Protein 4KDW (pdb70)

Secondary structure (DSSP, 8-state):
----EEEE--SSTTSEE-HHHHTSEEEEEEEEESTT--TT-EEEEEETTEEEEEE--TTSEEEEEEEHHHHHH--EEEEEEEEE-TT--EEEEEEEEE-EE-

Nearest PDB structures (foldseek):
  4kdw-assembly1_A  TM=1.010E+00  e=1.505E-20  Marinomonas primoryensis
  4p99-assembly4_D  TM=1.005E+00  e=3.146E-18  Marinomonas primoryensis
  5irb-assembly2_B  TM=1.005E+00  e=3.737E-18  Marinomonas primoryensi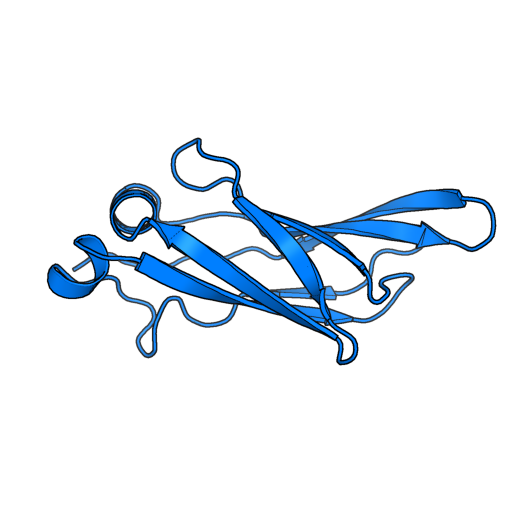s
  6x5v-assembly1_A  TM=9.792E-01  e=2.442E-13  Marinomonas primoryensis
  6x6q-assembly1_A  TM=9.847E-01  e=1.535E-12  Marinomonas primoryensis

Solvent-accessible surface area: 5041 Å² total; per-residue (Å²): 47,81,49,21,84,9,59,26,72,56,1,29,118,92,53,40,0,62,87,92,47,24,95,39,95,9,61,1,33,2,43,2,72,45,49,47,24,53,121,44,20,60,0,46,0,108,0,76,60,89,75,31,78,30,70,3,60,72,118,11,92,7,60,15,95,1,42,0,68,22,0,34,66,36,59,56,12,64,0,37,0,56,2,58,35,119,88,49,81,97,34,85,7,73,8,87,12,95,8,84,56,153

Foldseek 3Di:
DDAAAKEKDQQPPQLEQEPVLLQAKTKIKIFGDDDQAAWFWKKWKQFLNDIWIDTQHHPGMDITIDRSNSCQVGFKIKIWTWGADPVGDIDIYIYMGGGYYD

Radius of gyration: 13.8 Å; Cα contacts (8 Å, |Δi|>4): 270; chains: 1; bounding box: 23×40×29 Å

CATH classification: 2.60.40.10

B-factor: mean 10.89, std 6.59, range 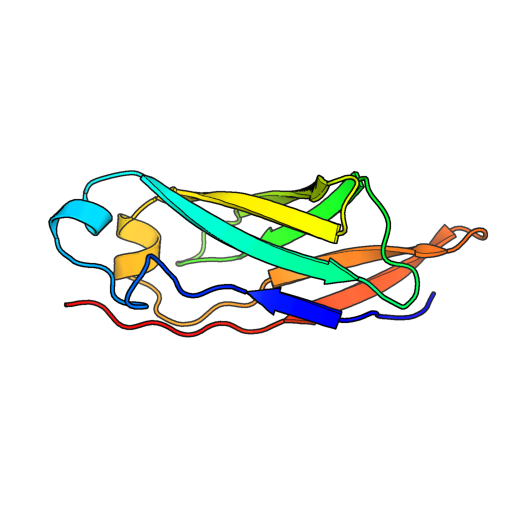[2.0, 42.78]

InterPro domains:
  IPR011049 Serralysin-like metalloprotease, C-terminal [SSF51120] (1129-1336)
  IPR011049 Serralysin-like metalloprotease, C-terminal [SSF51120] (1422-1497)
  IPR013783 Immunoglobulin-like fold [G3DSA:2.60.40.10] (1-100)
  IPR013783 Immunoglobulin-like fold [G3DSA:2.60.40.10] (103-204)
  IPR013783 Immunoglobulin-like fold [G3DSA:2.60.40.10] (207-309)
  IPR041690 Cadherin-like domain [PF17892] (902-986)
  IPR047995 Choice-of-anchor K domain [NF038131] (442-596)
  IPR049531 Antifreeze protein repeat [PF18815] (1265-1312)
  IPR049826 Ig-like Ice domain [NF012196] (3-74)
  IPR049826 Ig-like Ice domain [NF012196] (79-178)
  IPR049826 Ig-like Ice domain [NF012196] (183-283)

Organism: NCBI:txid178399

Structure (mmCIF, N/CA/C/O backbone):
data_4KDW
#
_entry.id   4KDW
#
_cell.length_a   25.640
_cell.length_b   28.620
_cell.length_c   32.250
_cell.angle_alpha   97.02
_cell.angle_beta   112.93
_cell.angle_gamma   96.88
#
_symmetry.space_group_name_H-M   'P 1'
#
loop_
_entity.id
_entity.type
_entity.pdbx_description
1 polymer 'Antifreeze protein'
2 non-polymer 'CALC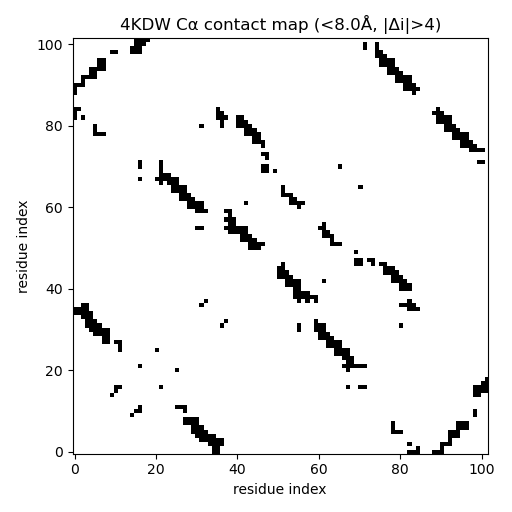IUM ION'
3 non-polymer GLYCEROL
4 water water
#
loop_
_atom_site.group_PDB
_atom_site.id
_atom_site.type_symbol
_atom_site.label_atom_id
_atom_site.label_alt_id
_atom_site.label_comp_id
_atom_site.label_asym_id
_atom_site.label_entity_id
_atom_site.label_seq_id
_atom_site.pdbx_PDB_ins_code
_atom_site.Cartn_x
_atom_site.Cartn_y
_atom_site.Cartn_z
_atom_site.occupancy
_atom_site.B_iso_or_equiv
_atom_site.auth_seq_id
_atom_site.auth_comp_id
_atom_site.auth_asym_id
_atom_site.auth_atom_id
_atom_site.pdbx_PDB_model_num
ATOM 1 N N . ALA A 1 22 ? -1.718 24.583 5.186 1.00 16.54 3 ALA A N 1
ATOM 2 C CA . ALA A 1 22 ? -0.617 25.606 5.172 1.00 13.77 3 ALA A CA 1
ATOM 3 C C . ALA A 1 22 ? -1.207 27.028 5.075 1.00 12.82 3 ALA A C 1
ATOM 4 O O . ALA A 1 22 ? -2.122 27.279 4.292 1.00 13.56 3 ALA A O 1
ATOM 6 N N . THR A 1 23 ? -0.655 27.994 5.804 1.00 9.67 4 THR A N 1
ATOM 7 C CA . THR A 1 23 ? -1.251 29.277 5.915 1.00 8.85 4 THR A CA 1
ATOM 8 C C . THR A 1 23 ? -0.383 30.300 5.151 1.00 7.15 4 THR A C 1
ATOM 9 O O . THR A 1 23 ? 0.807 30.361 5.311 1.00 7.56 4 THR A O 1
ATOM 13 N N . ALA A 1 24 ? -1.027 31.089 4.315 1.00 7.43 5 ALA A N 1
ATOM 14 C CA . ALA A 1 24 ? -0.366 32.208 3.637 1.00 7.53 5 ALA A CA 1
ATOM 15 C C . ALA A 1 24 ? 0.084 33.235 4.640 1.00 7.36 5 ALA A C 1
ATOM 16 O O . ALA A 1 24 ? -0.608 33.488 5.650 1.00 8.09 5 ALA A O 1
ATOM 18 N N . GLY A 1 25 ? 1.234 33.846 4.387 1.00 7.04 6 GLY A N 1
ATOM 19 C CA . GLY A 1 25 ? 1.727 34.954 5.226 1.00 6.16 6 GLY A CA 1
ATOM 20 C C . GLY A 1 25 ? 1.464 36.240 4.491 1.00 6.14 6 GLY A C 1
ATOM 21 O O . GLY A 1 25 ? 0.367 36.515 3.969 1.00 7.71 6 GLY A O 1
ATOM 22 N N . THR A 1 26 ? 2.449 37.118 4.520 1.00 5.10 7 THR A N 1
ATOM 23 C CA . THR A 1 26 ? 2.457 38.434 3.874 1.00 5.69 7 THR A CA 1
ATOM 24 C C . THR A 1 26 ? 3.731 38.625 3.106 1.00 6.07 7 THR A C 1
ATOM 25 O O . THR A 1 26 ? 4.834 38.383 3.651 1.00 6.47 7 THR A O 1
ATOM 29 N N . VAL A 1 27 ? 3.590 39.006 1.856 1.00 5.91 8 VAL A N 1
ATOM 30 C CA . VAL A 1 27 ? 4.731 39.298 1.002 1.00 5.71 8 VAL A CA 1
ATOM 31 C C . VAL A 1 27 ? 4.683 40.752 0.578 1.00 6.52 8 VAL A C 1
ATOM 32 O O . VAL A 1 27 ? 3.597 41.216 0.141 1.00 7.77 8 VAL A O 1
ATOM 36 N N . THR A 1 28 ? 5.756 41.471 0.681 1.00 6.49 9 THR A N 1
ATOM 37 C CA . THR A 1 28 ? 5.813 42.859 0.250 1.00 7.52 9 THR A CA 1
ATOM 38 C C . THR A 1 28 ? 6.947 42.989 -0.723 1.00 7.66 9 THR A C 1
ATOM 39 O O . THR A 1 28 ? 7.941 42.194 -0.699 1.00 7.50 9 THR A O 1
ATOM 43 N N . VAL A 1 29 ? 6.895 43.905 -1.669 1.00 6.84 10 VAL A N 1
ATOM 44 C CA . VAL A 1 29 ? 7.938 44.282 -2.576 1.00 6.38 10 VAL A CA 1
ATOM 45 C C . VAL A 1 29 ? 8.330 45.694 -2.293 1.00 6.96 10 VAL A C 1
ATOM 46 O O . VAL A 1 29 ? 7.470 46.588 -2.244 1.00 7.24 10 VAL A O 1
ATOM 50 N N . ASN A 1 30 ? 9.588 45.932 -2.041 1.00 6.34 11 ASN A N 1
ATOM 51 C CA . ASN A 1 30 ? 10.162 47.281 -1.797 1.00 7.95 11 ASN A CA 1
ATOM 52 C C . ASN A 1 30 ? 10.099 48.091 -3.057 1.00 7.66 11 ASN A C 1
ATOM 53 O O . ASN A 1 30 ? 9.796 47.631 -4.176 1.00 7.09 11 ASN A O 1
ATOM 58 N N . ALA A 1 31 ? 10.331 49.395 -2.912 1.00 8.58 12 ALA A N 1
ATOM 59 C CA . ALA A 1 31 ? 10.416 50.300 -4.055 1.00 8.17 12 ALA A CA 1
ATOM 60 C C . ALA A 1 31 ? 11.414 49.714 -5.048 1.00 7.80 12 ALA A C 1
ATOM 61 O O . ALA A 1 31 ? 12.432 49.162 -4.744 1.00 7.97 12 ALA A O 1
ATOM 63 N N . ILE A 1 32 ? 11.069 49.906 -6.317 1.00 7.29 13 ILE A N 1
ATOM 64 C CA . ILE A 1 32 ? 11.904 49.409 -7.420 1.00 7.47 13 ILE A CA 1
ATOM 65 C C . ILE A 1 32 ? 12.990 50.466 -7.684 1.00 8.19 13 ILE A C 1
ATOM 66 O O . ILE A 1 32 ? 12.718 51.464 -8.375 1.00 8.25 13 ILE A O 1
ATOM 71 N N . THR A 1 33 ? 14.151 50.268 -7.099 1.00 9.02 14 THR A N 1
ATOM 72 C CA . THR A 1 33 ? 15.177 51.314 -6.839 1.00 10.72 14 THR A CA 1
ATOM 73 C C . THR A 1 33 ? 14.607 52.307 -5.827 1.00 10.93 14 THR A C 1
ATOM 74 O O . THR A 1 33 ? 13.419 52.353 -5.556 1.00 10.99 14 THR A O 1
ATOM 78 N N . SER A 1 34 ? 15.522 53.204 -5.414 1.00 14.10 15 SER A N 1
ATOM 79 C CA . SER A 1 34 ? 15.175 54.147 -4.320 1.00 14.89 15 SER A CA 1
ATOM 80 C C . SER A 1 34 ? 13.953 54.997 -4.532 1.00 14.42 15 SER A C 1
ATOM 81 O O . SER A 1 34 ? 13.134 55.192 -3.611 1.00 15.25 15 SER A O 1
ATOM 84 N N . ASP A 1 35 ? 13.703 55.419 -5.783 1.00 11.24 16 ASP A N 1
ATOM 85 C CA . ASP A 1 35 ? 12.530 56.272 -6.099 1.00 11.85 16 ASP A CA 1
ATOM 86 C C . ASP A 1 35 ? 11.403 55.615 -6.806 1.00 8.92 16 ASP A C 1
ATOM 87 O O . ASP A 1 35 ? 10.481 56.218 -7.200 1.00 10.12 16 ASP A O 1
ATOM 92 N N . ASP A 1 36 ? 11.485 54.231 -6.882 1.00 9.09 17 ASP A N 1
ATOM 93 C CA . ASP A 1 36 ? 10.347 53.521 -7.499 1.00 8.15 17 ASP A CA 1
ATOM 94 C C . ASP A 1 36 ? 10.167 53.806 -9.000 1.00 7.28 17 ASP A C 1
ATOM 95 O O . ASP A 1 36 ? 9.115 53.659 -9.515 1.00 8.13 17 ASP A O 1
ATOM 100 N N . VAL A 1 37 ? 11.269 54.281 -9.583 1.00 7.89 18 VAL A N 1
ATOM 101 C CA . VAL A 1 37 ? 11.346 54.647 -11.000 1.00 7.45 18 VAL A CA 1
ATOM 102 C C . VAL A 1 37 ? 12.588 54.040 -11.599 1.00 8.41 18 VAL A C 1
ATOM 103 O O . VAL A 1 37 ? 13.657 54.071 -11.034 1.00 9.34 18 VAL A O 1
ATOM 107 N N . ILE A 1 38 ? 12.407 53.449 -12.810 1.00 7.57 19 ILE A N 1
ATOM 108 C CA . ILE A 1 38 ? 13.522 52.970 -13.569 1.00 7.86 19 ILE A CA 1
ATOM 109 C C . ILE A 1 38 ? 13.913 54.065 -14.597 1.00 8.19 19 ILE A C 1
ATOM 110 O O . ILE A 1 38 ? 13.094 54.449 -15.445 1.00 8.86 19 ILE A O 1
ATOM 115 N N . ASN A 1 39 ? 15.099 54.526 -14.403 1.00 9.55 20 ASN A N 1
ATOM 116 C CA . ASN A 1 39 ? 15.676 55.496 -15.389 1.00 10.90 20 ASN A CA 1
ATOM 117 C C . ASN A 1 39 ? 16.551 54.793 -16.423 1.00 11.21 20 ASN A C 1
ATOM 118 O O . ASN A 1 39 ? 16.690 53.548 -16.409 1.00 9.73 20 ASN A O 1
ATOM 123 N N . ALA A 1 40 ? 17.083 55.519 -17.405 1.00 12.92 21 ALA A N 1
ATOM 124 C CA . ALA A 1 40 ? 17.800 54.893 -18.501 1.00 12.68 21 ALA A CA 1
ATOM 125 C C . ALA A 1 40 ? 19.054 54.200 -18.075 1.00 13.24 21 ALA A C 1
ATOM 126 O O . ALA A 1 40 ? 19.356 53.141 -18.599 1.00 13.76 21 ALA A O 1
ATOM 128 N N . SER A 1 41 ? 19.762 54.720 -17.085 1.00 14.62 22 SER A N 1
ATOM 129 C CA . SER A 1 41 ? 20.892 54.045 -16.565 1.00 15.81 22 SER A CA 1
ATOM 130 C C . SER A 1 41 ? 20.582 52.690 -15.880 1.00 13.97 22 SER A C 1
ATOM 131 O O . SER A 1 41 ? 21.259 51.667 -16.055 1.00 14.36 22 SER A O 1
ATOM 134 N N . GLU A 1 42 ? 19.520 52.674 -15.082 1.00 11.28 23 GLU A N 1
ATOM 135 C CA . GLU A 1 42 ? 19.053 51.509 -14.396 1.00 11.12 23 GLU A CA 1
ATOM 136 C C . GLU A 1 42 ? 18.538 50.496 -15.394 1.00 9.22 23 GLU A C 1
ATOM 137 O O . GLU A 1 42 ? 18.804 49.300 -15.266 1.00 10.15 23 GLU A O 1
ATOM 143 N N . ALA A 1 43 ? 17.836 50.939 -16.427 1.00 9.14 24 ALA A N 1
ATOM 144 C CA . ALA A 1 43 ? 17.373 50.019 -17.478 1.00 9.73 24 ALA A CA 1
ATOM 145 C C . ALA A 1 43 ? 18.462 49.312 -18.188 1.00 9.32 24 ALA A C 1
ATOM 146 O O . ALA A 1 43 ? 18.254 48.228 -18.701 1.00 11.62 24 ALA A O 1
ATOM 148 N N . ALA A 1 44 ? 19.641 49.927 -18.254 1.00 9.74 25 ALA A N 1
ATOM 149 C CA . ALA A 1 44 ? 20.744 49.372 -19.024 1.00 11.79 25 ALA A CA 1
ATOM 150 C C . ALA A 1 44 ? 21.443 48.250 -18.271 1.00 12.03 25 ALA A C 1
ATOM 151 O O . ALA A 1 44 ? 22.295 47.546 -18.874 1.00 16.98 25 ALA A O 1
ATOM 153 N N . GLY A 1 45 ? 21.272 48.146 -16.975 1.00 10.79 26 GLY A N 1
ATOM 154 C CA . GLY A 1 45 ? 21.980 47.214 -16.153 1.00 10.64 26 GLY A CA 1
ATOM 155 C C . GLY A 1 45 ? 21.065 46.297 -15.391 1.00 10.59 26 GLY A C 1
ATOM 156 O O . GLY A 1 45 ? 19.989 46.033 -15.849 1.00 13.18 26 GLY A O 1
ATOM 157 N N . THR A 1 46 ? 21.507 45.715 -14.300 1.00 10.18 27 THR A N 1
ATOM 158 C CA . THR A 1 46 ? 20.811 44.814 -13.398 1.00 10.85 27 THR A CA 1
ATOM 159 C C . THR A 1 46 ? 20.249 45.592 -12.324 1.00 10.08 27 THR A C 1
ATOM 160 O O . THR A 1 46 ? 20.897 46.531 -11.799 1.00 11.27 27 THR A O 1
ATOM 164 N N . VAL A 1 47 ? 19.070 45.272 -11.787 1.00 8.05 28 VAL A N 1
ATOM 165 C CA . VAL A 1 47 ? 18.462 45.898 -10.674 1.00 7.83 28 VAL 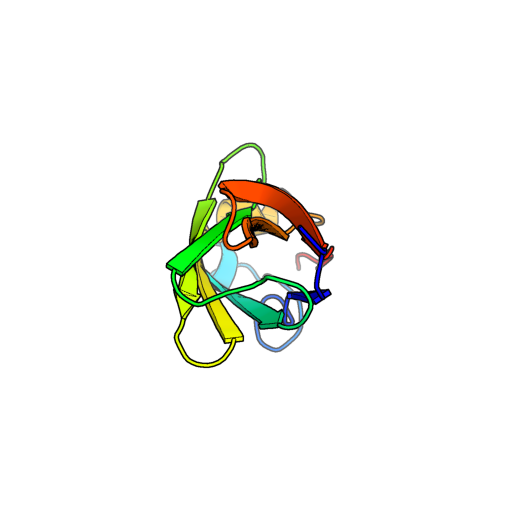A CA 1
ATOM 166 C C . VAL A 1 47 ? 18.098 44.843 -9.680 1.00 8.29 28 VAL A C 1
ATOM 167 O O . VAL A 1 47 ? 17.477 43.831 -10.022 1.00 8.14 28 VAL A O 1
ATOM 171 N N . ALA A 1 48 ? 18.412 45.027 -8.417 1.00 8.12 29 ALA A N 1
ATOM 172 C CA . ALA A 1 48 ? 17.992 44.176 -7.323 1.00 8.94 29 ALA A CA 1
ATOM 173 C C . ALA A 1 48 ? 16.598 44.487 -6.885 1.00 9.46 29 ALA A C 1
ATOM 174 O O . ALA A 1 48 ? 16.359 45.567 -6.359 1.00 13.87 29 ALA A O 1
ATOM 176 N N . VAL A 1 49 ? 15.656 43.580 -7.083 1.00 7.42 30 VAL A N 1
ATOM 177 C CA . VAL A 1 49 ? 14.289 43.693 -6.596 1.00 7.18 30 VAL A CA 1
ATOM 178 C C . VAL A 1 49 ? 14.261 42.993 -5.278 1.00 6.81 30 VAL A C 1
ATOM 179 O O . VAL A 1 49 ? 14.554 41.775 -5.217 1.00 6.37 30 VAL A O 1
ATOM 183 N N . SER A 1 50 ? 13.790 43.646 -4.256 1.00 7.07 31 SER A N 1
ATOM 184 C CA . SER A 1 50 ? 13.799 43.053 -2.896 1.00 6.61 31 SER A CA 1
ATOM 185 C C . SER A 1 50 ? 12.429 43.184 -2.235 1.00 5.66 31 SER A C 1
ATOM 186 O O . SER A 1 50 ? 11.593 44.037 -2.644 1.00 6.20 31 SER A 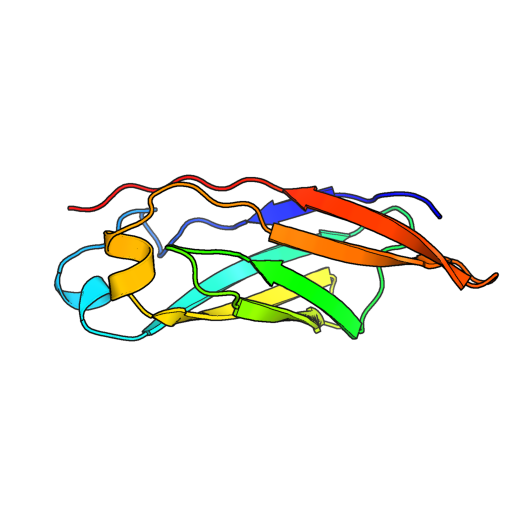O 1
ATOM 189 N N . GLY A 1 51 ? 12.264 42.503 -1.140 1.00 5.86 32 GLY A N 1
ATOM 190 C CA . GLY A 1 51 ? 11.093 42.606 -0.338 1.00 6.10 32 GLY A CA 1
ATOM 191 C C . GLY A 1 51 ? 11.101 41.751 0.869 1.00 5.86 32 GLY A C 1
ATOM 192 O O . GLY A 1 51 ? 12.169 41.315 1.342 1.00 5.82 32 GLY A O 1
ATOM 193 N N . THR A 1 52 ? 9.931 41.513 1.441 1.00 6.11 33 THR A N 1
ATOM 194 C CA . THR A 1 52 ? 9.794 40.737 2.652 1.00 6.54 33 THR A CA 1
ATOM 195 C C . THR A 1 52 ? 8.853 39.580 2.464 1.00 5.90 33 THR A C 1
ATOM 196 O O . THR A 1 52 ? 8.023 39.561 1.552 1.00 5.40 33 THR A O 1
ATOM 200 N N . ALA A 1 53 ? 8.951 38.606 3.318 1.00 5.22 34 ALA A N 1
ATOM 201 C CA . ALA A 1 53 ? 8.081 37.444 3.329 1.00 5.16 34 ALA A CA 1
ATOM 202 C C . ALA A 1 53 ? 8.024 36.846 4.678 1.00 5.14 34 ALA A C 1
ATOM 203 O O . ALA A 1 53 ? 9.046 36.322 5.147 1.00 5.88 34 ALA A O 1
ATOM 205 N N . THR A 1 54 ? 6.936 37.042 5.435 1.00 5.47 35 THR A N 1
ATOM 206 C CA . THR A 1 54 ? 6.859 36.690 6.838 1.00 5.85 35 THR A CA 1
ATOM 207 C C . THR A 1 54 ? 5.426 36.211 7.125 1.00 5.67 35 THR A C 1
ATOM 208 O O . THR A 1 54 ? 4.477 36.502 6.371 1.00 6.35 35 THR A O 1
ATOM 212 N N . GLY A 1 55 ? 5.212 35.571 8.223 1.00 6.18 36 GLY A N 1
ATOM 213 C CA . GLY A 1 55 ? 3.882 35.195 8.684 1.00 6.64 36 GLY A CA 1
ATOM 214 C C . GLY A 1 55 ? 3.439 33.874 8.122 1.00 6.30 36 GLY A C 1
ATOM 215 O O . GLY A 1 55 ? 4.080 33.302 7.221 1.00 5.94 36 GLY A O 1
ATOM 216 N N . GLY A 1 56 ? 2.326 33.374 8.633 1.00 6.19 37 GLY A N 1
ATOM 217 C CA . GLY A 1 56 ? 1.801 32.084 8.176 1.00 5.75 37 GLY A CA 1
ATOM 218 C C . GLY A 1 56 ? 2.876 31.038 8.293 1.00 5.93 37 GLY A C 1
ATOM 219 O O . GLY A 1 56 ? 3.635 30.983 9.234 1.00 6.26 37 GLY A O 1
ATOM 220 N N . ASP A 1 57 ? 2.975 30.225 7.258 1.00 6.60 38 ASP A N 1
ATOM 221 C CA . ASP A 1 57 ? 3.938 29.159 7.164 1.00 7.00 38 ASP A CA 1
ATOM 222 C C . ASP A 1 57 ? 5.108 29.523 6.318 1.00 6.57 38 ASP A C 1
ATOM 223 O O . ASP A 1 57 ? 5.888 28.652 5.979 1.00 8.16 38 ASP A O 1
ATOM 228 N N . ILE A 1 58 ? 5.367 30.774 5.998 1.00 6.50 39 ILE A N 1
ATOM 229 C CA . ILE A 1 58 ? 6.567 31.205 5.287 1.00 6.35 39 ILE A CA 1
ATOM 230 C C . ILE A 1 58 ? 7.788 30.900 6.073 1.00 7.66 39 ILE A C 1
ATOM 231 O O . ILE A 1 58 ? 7.812 31.123 7.300 1.00 9.50 39 ILE A O 1
ATOM 236 N N . ALA A 1 59 ? 8.809 30.380 5.440 1.00 7.85 40 ALA A N 1
ATOM 237 C CA . ALA A 1 59 ? 10.066 30.016 6.109 1.00 9.06 40 ALA A CA 1
ATOM 238 C C . ALA A 1 59 ? 11.232 30.329 5.225 1.00 8.69 40 ALA A C 1
ATOM 239 O O . ALA A 1 59 ? 11.142 30.332 3.978 1.00 7.26 40 ALA A O 1
ATOM 241 N N . GLU A 1 60 ? 12.392 30.479 5.831 1.00 8.40 41 GLU A N 1
ATOM 242 C CA . GLU A 1 60 ? 13.655 30.482 5.141 1.00 7.58 41 GLU A CA 1
ATOM 243 C C . GLU A 1 60 ? 13.756 29.363 4.148 1.00 7.94 41 GLU A C 1
ATOM 244 O O . GLU A 1 60 ? 13.416 28.230 4.480 1.00 8.88 41 GLU A O 1
ATOM 250 N N . GLY A 1 61 ? 14.200 29.695 2.961 1.00 7.20 42 GLY A N 1
ATOM 251 C CA . GLY A 1 61 ? 14.391 28.721 1.893 1.00 7.43 42 GLY A CA 1
ATOM 252 C C . GLY A 1 61 ? 13.227 28.645 0.957 1.00 7.76 42 GLY A C 1
ATOM 253 O O . GLY A 1 61 ? 13.336 28.020 -0.100 1.00 9.27 42 GLY A O 1
ATOM 254 N N . ASP A 1 62 ? 12.090 29.175 1.298 1.00 6.13 43 ASP A N 1
ATOM 255 C CA . ASP A 1 62 ? 10.934 29.129 0.384 1.00 6.21 43 ASP A CA 1
ATOM 256 C C . ASP A 1 62 ? 11.260 29.902 -0.851 1.00 5.96 43 ASP A C 1
ATOM 257 O O . ASP A 1 62 ? 11.896 30.939 -0.858 1.00 5.83 43 ASP A O 1
ATOM 262 N N . THR A 1 63 ? 10.725 29.376 -1.967 1.00 6.52 44 THR A N 1
ATOM 263 C CA . THR A 1 63 ? 10.947 30.045 -3.240 1.00 8.25 44 THR A CA 1
ATOM 264 C C . THR A 1 63 ? 10.140 31.314 -3.389 1.00 7.16 44 THR A C 1
ATOM 265 O O . THR A 1 63 ? 8.961 31.390 -2.912 1.00 7.76 44 THR A O 1
ATOM 269 N N . VAL A 1 64 ? 10.707 32.314 -4.030 1.00 6.62 45 VAL A N 1
ATOM 270 C CA . VAL A 1 64 ? 10.087 33.547 -4.324 1.00 6.52 45 VAL A CA 1
ATOM 271 C C . VAL A 1 64 ? 10.138 33.714 -5.841 1.00 6.25 45 VAL A C 1
ATOM 272 O O . VAL A 1 64 ? 11.238 33.748 -6.397 1.00 7.32 45 VAL A O 1
ATOM 276 N N . THR A 1 65 ? 8.984 33.843 -6.495 1.00 5.74 46 THR A N 1
ATOM 277 C CA . THR A 1 65 ? 8.893 33.840 -7.980 1.00 6.71 46 THR A CA 1
ATOM 278 C C . THR A 1 65 ? 8.314 35.174 -8.421 1.00 6.43 46 THR A C 1
ATOM 279 O O . THR A 1 65 ? 7.213 35.524 -7.971 1.00 6.60 46 THR A O 1
ATOM 283 N N . LEU A 1 66 ? 9.001 35.788 -9.329 1.00 6.31 47 LEU A N 1
ATOM 284 C CA . LEU A 1 66 ? 8.546 37.051 -9.966 1.00 6.47 47 LEU A CA 1
ATOM 285 C C . LEU A 1 66 ? 8.514 36.892 -11.446 1.00 6.99 47 LEU A C 1
ATOM 286 O O . LEU A 1 66 ? 9.563 36.628 -12.020 1.00 9.30 47 LEU A O 1
ATOM 291 N N . GLU A 1 67 ? 7.402 37.099 -12.133 1.00 6.64 48 GLU A N 1
ATOM 292 C CA A GLU A 1 67 ? 7.351 37.116 -13.563 0.50 6.85 48 GLU A CA 1
ATOM 293 C CA B GLU A 1 67 ? 7.343 37.116 -13.577 0.50 6.94 48 GLU A CA 1
ATOM 294 C C 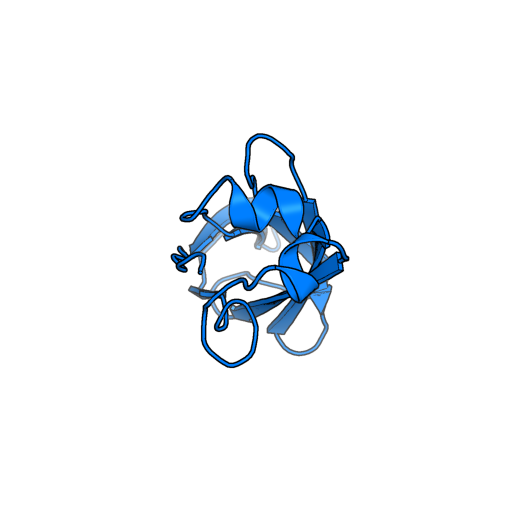. GLU A 1 67 ? 7.349 38.559 -14.003 1.00 5.81 48 GLU A C 1
ATOM 295 O O . GLU A 1 67 ? 6.425 39.283 -13.652 1.00 6.58 48 GLU A O 1
ATOM 306 N N . ILE A 1 68 ? 8.371 38.979 -14.745 1.00 5.01 49 ILE A N 1
ATOM 307 C CA . ILE A 1 68 ? 8.566 40.357 -15.144 1.00 4.62 49 ILE A CA 1
ATOM 308 C C . ILE A 1 68 ? 8.835 40.380 -16.639 1.00 5.26 49 ILE A C 1
ATOM 309 O O . ILE A 1 68 ? 9.815 39.783 -17.084 1.00 5.38 49 ILE A O 1
ATOM 314 N N . ASN A 1 69 ? 7.942 41.031 -17.413 1.00 5.02 50 ASN A N 1
ATOM 315 C CA . ASN A 1 69 ? 8.090 41.046 -18.865 1.00 5.31 50 ASN A CA 1
ATOM 316 C C . ASN A 1 69 ? 8.160 39.665 -19.419 1.00 5.64 50 ASN A C 1
ATOM 317 O O . ASN A 1 69 ? 8.887 39.445 -20.431 1.00 6.10 50 ASN A O 1
ATOM 322 N N . GLY A 1 70 ? 7.449 38.711 -18.840 1.00 5.31 51 GLY A N 1
ATOM 323 C CA . GLY A 1 70 ? 7.448 37.359 -19.314 1.00 6.44 51 GLY A CA 1
ATOM 324 C C . GLY A 1 70 ? 8.534 36.463 -18.811 1.00 7.11 51 GLY A C 1
ATOM 325 O O . GLY A 1 70 ? 8.486 35.244 -19.037 1.00 8.84 51 GLY A O 1
ATOM 326 N N . GLU A 1 71 ? 9.553 37.010 -18.182 1.00 5.55 52 GLU A N 1
ATOM 327 C CA . GLU A 1 71 ? 10.723 36.258 -17.690 1.00 5.98 52 GLU A CA 1
ATOM 328 C C . GLU A 1 71 ? 10.490 35.894 -16.220 1.00 5.11 52 GLU A C 1
ATOM 329 O O . GLU A 1 71 ? 10.143 36.789 -15.451 1.00 5.53 52 GLU A O 1
ATOM 335 N N . THR A 1 72 ? 10.716 34.687 -15.900 1.00 5.80 53 THR A N 1
ATOM 336 C CA . THR A 1 72 ? 10.565 34.247 -14.477 1.00 6.29 53 THR A CA 1
ATOM 337 C C . THR A 1 72 ? 11.849 34.378 -13.792 1.00 5.90 53 THR A C 1
ATOM 338 O O . THR A 1 72 ? 12.860 33.754 -14.187 1.00 6.34 53 THR A O 1
ATOM 342 N N . TYR A 1 73 ? 11.847 35.159 -12.727 1.00 5.43 54 TYR A N 1
ATOM 343 C CA . TYR A 1 73 ? 12.995 35.394 -11.839 1.00 5.47 54 TYR A CA 1
ATOM 344 C C . TYR A 1 73 ? 12.686 34.779 -10.514 1.00 5.92 54 TYR A C 1
ATOM 345 O O . TYR A 1 73 ? 11.557 34.855 -10.015 1.00 7.14 54 TYR A O 1
ATOM 354 N N . THR A 1 74 ? 13.649 34.092 -9.921 1.00 6.01 55 THR A N 1
ATOM 355 C CA . THR A 1 74 ? 13.440 33.328 -8.692 1.00 6.78 55 THR A CA 1
ATOM 356 C C . THR A 1 74 ? 14.522 33.523 -7.710 1.00 6.92 55 THR A C 1
ATOM 357 O O . THR A 1 74 ? 15.731 33.584 -8.084 1.00 7.51 55 THR A O 1
ATOM 361 N N . THR A 1 75 ? 14.171 33.630 -6.451 1.00 6.03 56 THR A N 1
ATOM 362 C CA . THR A 1 75 ? 15.132 33.589 -5.323 1.00 6.63 56 THR A CA 1
ATOM 363 C C . THR A 1 75 ? 14.487 32.803 -4.236 1.00 6.21 56 THR A C 1
ATOM 364 O O . THR A 1 75 ? 13.507 32.103 -4.382 1.00 6.22 56 THR A O 1
ATOM 368 N N . THR A 1 76 ? 15.087 32.913 -3.042 1.00 6.29 57 THR A N 1
ATOM 369 C CA . THR A 1 76 ? 14.572 32.239 -1.865 1.00 7.06 57 THR A CA 1
ATOM 370 C C . THR A 1 76 ? 14.474 33.223 -0.706 1.00 5.77 57 THR A C 1
ATOM 371 O O . THR A 1 76 ? 15.198 34.225 -0.638 1.00 7.03 57 THR A O 1
ATOM 375 N N . VAL A 1 77 ? 13.570 32.920 0.206 1.00 5.25 58 VAL A N 1
ATOM 376 C CA . VAL A 1 77 ? 13.447 33.729 1.437 1.00 5.41 58 VAL A CA 1
ATOM 377 C C . VAL A 1 77 ? 14.651 33.462 2.347 1.00 5.92 58 VAL A C 1
ATOM 378 O O . VAL A 1 77 ? 15.066 32.319 2.549 1.00 7.03 58 VAL A O 1
ATOM 382 N N . ASP A 1 78 ? 15.296 34.518 2.840 1.00 6.26 59 ASP A N 1
ATOM 383 C CA . ASP A 1 78 ? 16.495 34.410 3.690 1.00 6.96 59 ASP A CA 1
ATOM 384 C C . ASP A 1 78 ? 16.029 34.187 5.109 1.00 7.32 59 ASP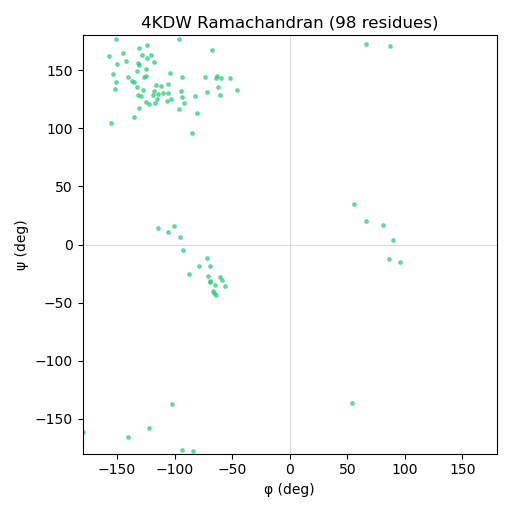 A C 1
ATOM 385 O O . ASP A 1 78 ? 14.871 34.008 5.451 1.00 7.67 59 ASP A O 1
ATOM 390 N N . ALA A 1 79 ? 17.056 34.121 5.997 1.00 8.74 60 ALA A N 1
ATOM 391 C CA . ALA A 1 79 ? 16.810 33.727 7.346 1.00 8.28 60 ALA A CA 1
ATOM 392 C C . ALA A 1 79 ? 16.080 34.776 8.135 1.00 7.74 60 ALA A C 1
ATOM 393 O O . ALA A 1 79 ? 15.528 34.486 9.226 1.00 9.64 60 ALA A O 1
ATOM 395 N N . ASN A 1 80 ? 15.931 35.991 7.654 1.00 6.87 61 ASN A N 1
ATOM 396 C CA . ASN A 1 80 ? 15.373 37.098 8.340 1.00 7.39 61 ASN A CA 1
ATOM 397 C C . ASN A 1 80 ? 14.065 37.599 7.753 1.00 7.85 61 ASN A C 1
ATOM 398 O O . ASN A 1 80 ? 13.645 38.643 8.043 1.00 9.46 61 ASN A O 1
ATOM 403 N N . GLY A 1 81 ? 13.482 36.780 6.900 1.00 7.65 62 GLY A N 1
ATOM 404 C CA . GLY A 1 81 ? 12.216 37.204 6.264 1.00 8.79 62 GLY A CA 1
ATOM 405 C C . GLY A 1 81 ? 12.350 38.125 5.084 1.00 7.55 62 GLY A C 1
ATOM 406 O O . GLY A 1 81 ? 11.345 38.845 4.826 1.00 9.17 62 GLY A O 1
ATOM 407 N N . GLU A 1 82 ? 13.493 38.260 4.463 1.00 7.42 63 GLU A N 1
ATOM 408 C CA . GLU A 1 82 ? 13.712 39.125 3.384 1.00 7.32 63 GLU A CA 1
ATOM 409 C C . GLU A 1 82 ? 14.154 38.329 2.178 1.00 6.67 63 GLU A C 1
ATOM 410 O O . GLU A 1 82 ? 14.505 37.186 2.267 1.00 7.75 63 GLU A O 1
ATOM 416 N N . TRP A 1 83 ? 14.056 38.953 1.027 1.00 6.47 64 TRP A N 1
ATOM 417 C CA . TRP A 1 83 ? 14.485 38.355 -0.213 1.00 5.64 64 TRP A CA 1
ATOM 418 C C . TRP A 1 83 ? 14.948 39.395 -1.163 1.00 5.57 64 TRP A C 1
ATOM 419 O O . TRP A 1 83 ? 14.557 40.564 -1.090 1.00 6.51 64 TRP A O 1
ATOM 430 N N . SER A 1 84 ? 15.820 39.010 -2.096 1.00 5.91 65 SER A N 1
ATOM 431 C CA . SER A 1 84 ? 16.285 39.877 -3.160 1.00 6.38 65 SER A CA 1
ATOM 432 C C . SER A 1 84 ? 16.634 39.082 -4.379 1.00 6.16 65 SER A C 1
ATOM 433 O O . SER A 1 84 ? 17.220 38.009 -4.234 1.00 7.54 65 SER A O 1
ATOM 436 N N . VAL A 1 85 ? 16.299 39.572 -5.561 1.00 6.32 66 VAL A N 1
ATOM 437 C CA . VAL A 1 85 ? 16.636 38.894 -6.803 1.00 7.16 66 VAL A CA 1
ATOM 438 C C . VAL A 1 85 ? 17.121 39.923 -7.804 1.00 6.81 66 VAL A C 1
ATOM 439 O O . VAL A 1 85 ? 16.564 41.018 -7.912 1.00 6.77 66 VAL A O 1
ATOM 443 N N . ASP A 1 86 ? 18.138 39.599 -8.577 1.00 7.10 67 ASP A N 1
ATOM 444 C CA . ASP A 1 86 ? 18.633 40.402 -9.609 1.00 7.61 67 ASP A CA 1
ATOM 445 C C . ASP A 1 86 ? 17.825 40.228 -10.857 1.00 7.50 67 ASP A C 1
ATOM 446 O O . ASP A 1 86 ? 17.658 39.107 -11.348 1.00 9.28 67 ASP A O 1
ATOM 451 N N . VAL A 1 87 ? 17.371 41.323 -11.424 1.00 6.78 68 VAL A N 1
ATOM 452 C CA . VAL A 1 87 ? 16.495 41.376 -12.596 1.00 7.37 68 VAL A CA 1
ATOM 453 C C . VAL A 1 87 ? 17.106 42.222 -13.672 1.00 7.04 68 VAL A C 1
ATOM 454 O O . VAL A 1 87 ? 17.758 43.263 -13.352 1.00 7.84 68 VAL A O 1
ATOM 458 N N . ALA A 1 88 ? 16.941 41.917 -14.929 1.00 5.37 69 ALA A N 1
ATOM 459 C CA . ALA A 1 88 ? 17.338 42.780 -15.963 1.00 5.38 69 ALA A CA 1
ATOM 460 C C . ALA A 1 88 ? 16.585 44.100 -15.863 1.00 6.55 69 ALA A C 1
ATOM 461 O O . ALA A 1 88 ? 15.370 44.135 -15.894 1.00 6.24 69 ALA A O 1
ATOM 463 N N . GLY A 1 89 ? 17.293 45.253 -15.872 1.00 6.13 70 GLY A N 1
ATOM 464 C CA . GLY A 1 89 ? 16.651 46.557 -15.841 1.00 6.03 70 GLY A CA 1
ATOM 465 C C . GLY A 1 89 ? 15.730 46.699 -17.042 1.00 6.09 70 GLY A C 1
ATOM 466 O O . GLY A 1 89 ? 14.732 47.372 -16.985 1.00 6.00 70 GLY A O 1
ATOM 467 N N . SER A 1 90 ? 16.040 46.070 -18.171 1.00 5.66 71 SER A N 1
ATOM 468 C CA . SER A 1 90 ? 15.239 46.210 -19.357 1.00 5.75 71 SER A CA 1
ATOM 469 C C . SER A 1 90 ? 13.893 45.534 -19.202 1.00 5.04 71 SER A C 1
ATOM 470 O O . SER A 1 90 ? 12.867 45.956 -19.774 1.00 5.18 71 SER A O 1
ATOM 473 N N . ASP A 1 91 ? 13.834 44.450 -18.447 1.00 4.46 72 ASP A N 1
ATOM 474 C CA . ASP A 1 91 ? 12.568 43.796 -18.128 1.00 5.05 72 ASP A CA 1
ATOM 475 C C . ASP A 1 91 ? 11.710 44.734 -17.266 1.00 5.00 72 ASP A C 1
ATOM 476 O O . ASP A 1 91 ? 10.485 44.780 -17.476 1.00 4.73 72 ASP A O 1
ATOM 481 N N . LEU A 1 92 ? 12.308 45.423 -16.294 1.00 4.72 73 LEU A N 1
ATOM 482 C CA . LEU A 1 92 ? 11.600 46.358 -15.458 1.00 5.24 73 LEU A CA 1
ATOM 483 C C . LEU A 1 92 ? 11.190 47.573 -16.259 1.00 5.14 73 LEU A C 1
ATOM 484 O O . LEU A 1 92 ? 10.145 48.151 -15.961 1.00 6.45 73 LEU A O 1
ATOM 489 N N . ALA A 1 93 ? 11.937 47.991 -17.268 1.00 5.39 74 ALA A N 1
ATOM 490 C CA . ALA A 1 93 ? 11.550 49.091 -18.082 1.00 5.55 74 ALA A CA 1
ATOM 491 C C . ALA A 1 93 ? 10.375 48.731 -18.967 1.00 6.16 74 ALA A C 1
ATOM 492 O O . ALA A 1 93 ? 9.570 49.621 -19.359 1.00 7.33 74 ALA A O 1
ATOM 494 N N . ALA A 1 94 ? 10.185 47.458 -19.328 1.00 6.49 75 ALA A N 1
ATOM 495 C CA . ALA A 1 94 ? 9.109 46.970 -20.166 1.00 6.50 75 ALA A CA 1
ATOM 496 C C . ALA A 1 94 ? 7.886 46.630 -19.440 1.00 7.76 75 ALA A C 1
ATOM 497 O O . ALA A 1 94 ? 6.814 46.701 -20.070 1.00 10.14 75 ALA A O 1
ATOM 499 N N . ASP A 1 95 ? 7.941 46.293 -18.143 1.00 5.75 76 ASP A N 1
ATOM 500 C CA . ASP A 1 95 ? 6.815 45.749 -17.349 1.00 5.63 76 ASP A CA 1
ATOM 501 C C . ASP A 1 95 ? 6.754 46.433 -16.041 1.00 5.66 76 ASP A C 1
ATOM 502 O O . ASP A 1 95 ? 7.623 46.284 -15.236 1.00 6.31 76 ASP A O 1
ATOM 507 N N . THR A 1 96 ? 5.724 47.274 -15.838 1.00 5.92 77 THR A N 1
ATOM 508 C CA . THR A 1 96 ? 5.574 48.169 -14.687 1.00 6.89 77 THR A CA 1
ATOM 509 C C . THR A 1 96 ? 4.734 47.585 -13.594 1.00 6.41 77 THR A C 1
ATOM 510 O O . THR A 1 96 ? 4.525 48.308 -12.624 1.00 7.98 77 THR A O 1
ATOM 514 N N . ALA A 1 97 ? 4.305 46.336 -13.654 1.00 6.28 78 ALA A N 1
ATOM 515 C CA . ALA A 1 97 ? 3.510 45.738 -12.587 1.00 6.30 78 ALA A CA 1
ATOM 516 C C . ALA A 1 97 ? 3.769 44.271 -12.574 1.00 6.65 78 ALA A C 1
ATOM 517 O O . ALA A 1 97 ? 3.808 43.604 -13.616 1.00 7.37 78 ALA A O 1
ATOM 519 N N . PHE A 1 98 ? 4.000 43.681 -11.383 1.00 5.88 79 PHE A N 1
ATOM 520 C CA . PHE A 1 98 ? 4.263 42.262 -11.263 1.00 5.93 79 PHE A CA 1
ATOM 521 C C . PHE A 1 98 ? 3.923 41.812 -9.841 1.00 5.83 79 PHE A C 1
ATOM 522 O O . PHE A 1 98 ? 3.827 42.643 -8.962 1.00 6.87 79 PHE A O 1
ATOM 530 N N . ASP A 1 99 ? 3.772 40.536 -9.688 1.00 6.62 80 ASP A N 1
ATOM 531 C CA . ASP A 1 99 ? 3.607 39.891 -8.391 1.00 7.46 80 ASP A CA 1
ATOM 532 C C . ASP A 1 99 ? 4.881 39.199 -7.974 1.00 7.35 80 ASP A C 1
ATOM 533 O O . ASP A 1 99 ? 5.596 38.673 -8.790 1.00 8.24 80 ASP A O 1
ATOM 538 N N . ALA A 1 100 ? 5.116 39.163 -6.683 1.00 6.91 81 ALA A N 1
ATOM 539 C CA . ALA A 1 100 ? 6.074 38.208 -6.041 1.00 6.10 81 ALA A CA 1
ATOM 540 C C . ALA A 1 100 ? 5.266 37.171 -5.333 1.00 6.20 81 ALA A C 1
ATOM 541 O O . ALA A 1 100 ? 4.427 37.483 -4.483 1.00 6.68 81 ALA A O 1
ATOM 543 N N . VAL A 1 101 ? 5.516 35.908 -5.690 1.00 6.21 82 VAL A N 1
ATOM 544 C CA . VAL A 1 101 ? 4.795 34.804 -5.156 1.00 6.13 82 VAL A CA 1
ATOM 545 C C . VAL A 1 101 ? 5.696 33.879 -4.380 1.00 5.86 82 VAL A C 1
ATOM 546 O O . VAL A 1 101 ? 6.713 33.386 -4.930 1.00 5.91 82 VAL A O 1
ATOM 550 N N . VAL A 1 102 ? 5.407 33.649 -3.112 1.00 5.38 83 VAL A N 1
ATOM 551 C CA . VAL A 1 102 ? 6.220 32.758 -2.242 1.00 5.66 83 VAL A CA 1
ATOM 552 C C . VAL A 1 102 ? 5.459 31.476 -2.053 1.00 6.26 83 VAL A C 1
ATOM 553 O O . VAL A 1 102 ? 4.266 31.484 -1.721 1.00 6.63 83 VAL A O 1
ATOM 557 N N . THR A 1 103 ? 6.131 30.359 -2.270 1.00 6.97 84 THR A N 1
ATOM 558 C CA . THR A 1 103 ? 5.551 29.049 -2.081 1.00 7.78 84 THR A CA 1
ATOM 559 C C . THR A 1 103 ? 6.077 28.475 -0.782 1.00 7.12 84 THR A C 1
ATOM 560 O O . THR A 1 103 ? 7.292 28.402 -0.589 1.00 7.29 84 THR A O 1
ATOM 564 N N . SER A 1 104 ? 5.152 28.081 0.108 1.00 7.54 85 SER A N 1
ATOM 565 C CA . SER A 1 104 ? 5.511 27.603 1.443 1.00 7.42 85 SER A CA 1
ATOM 566 C C . SER A 1 104 ? 4.855 26.263 1.699 1.00 8.56 85 SER A C 1
ATOM 567 O O . SER A 1 104 ? 3.916 25.873 1.019 1.00 8.54 85 SER A O 1
ATOM 570 N N . SER A 1 105 ? 5.379 25.589 2.698 1.00 9.84 86 SER A N 1
ATOM 571 C CA . SER A 1 105 ? 4.839 24.298 3.140 1.00 11.22 86 SER A CA 1
ATOM 572 C C . SER A 1 105 ? 4.684 24.272 4.650 1.00 11.39 86 SER A C 1
ATOM 573 O O . SER A 1 105 ? 5.433 24.877 5.397 1.00 13.09 86 SER A O 1
ATOM 576 N N . ASP A 1 106 ? 3.731 23.557 5.127 1.00 10.30 87 ASP A N 1
ATOM 577 C CA . ASP A 1 106 ? 3.604 23.292 6.548 1.00 11.09 87 ASP A CA 1
ATOM 578 C C . ASP A 1 106 ? 4.293 21.973 6.861 1.00 10.82 87 ASP A C 1
ATOM 579 O O . ASP A 1 106 ? 4.960 21.344 6.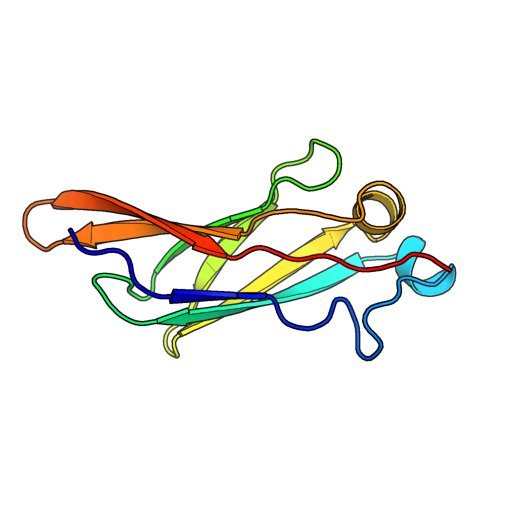022 1.00 11.21 87 ASP A O 1
ATOM 584 N N . ALA A 1 107 ? 4.198 21.576 8.130 1.00 10.49 88 ALA A N 1
ATOM 585 C CA . ALA A 1 107 ? 4.951 20.427 8.614 1.00 10.31 88 ALA A CA 1
ATOM 586 C C . ALA A 1 107 ? 4.480 19.110 8.065 1.00 9.96 88 ALA A C 1
ATOM 587 O O . ALA A 1 107 ? 5.233 18.103 8.138 1.00 12.46 88 ALA A O 1
ATOM 589 N N . ALA A 1 108 ? 3.284 19.090 7.559 1.00 10.34 89 ALA A N 1
ATOM 590 C CA . ALA A 1 108 ? 2.685 17.893 6.929 1.00 11.70 89 ALA A CA 1
ATOM 591 C C . ALA A 1 108 ? 2.946 17.891 5.413 1.00 14.36 89 ALA A C 1
ATOM 592 O O . ALA A 1 108 ? 2.500 17.006 4.736 1.00 15.65 89 ALA A O 1
ATOM 594 N N . GLY A 1 109 ? 3.555 18.967 4.849 1.00 13.96 90 GLY A N 1
ATOM 595 C CA . GLY A 1 109 ? 3.888 19.104 3.415 1.00 13.19 90 GLY A CA 1
ATOM 596 C C . GLY A 1 109 ? 2.776 19.735 2.637 1.00 14.29 90 GLY A C 1
ATOM 597 O O . GLY A 1 109 ? 2.842 19.733 1.379 1.00 16.78 90 GLY A O 1
ATOM 598 N N . ASN A 1 110 ? 1.700 20.162 3.247 1.00 12.14 91 ASN A N 1
ATOM 599 C CA . ASN A 1 110 ? 0.688 20.968 2.559 1.00 12.03 91 ASN A CA 1
ATOM 600 C C . ASN A 1 110 ? 1.391 22.278 2.051 1.00 12.29 91 ASN A C 1
ATOM 601 O O . ASN A 1 110 ? 2.197 22.871 2.725 1.00 12.50 91 ASN A O 1
ATOM 606 N N . THR A 1 111 ? 1.000 22.736 0.893 1.00 11.66 92 THR A N 1
ATOM 607 C CA . THR A 1 111 ? 1.634 23.918 0.290 1.00 11.41 92 THR A CA 1
ATOM 608 C C . THR A 1 111 ? 0.630 25.031 0.131 1.00 11.31 92 THR A C 1
ATOM 609 O O . THR A 1 111 ? -0.582 24.878 0.061 1.00 11.85 92 THR A O 1
ATOM 613 N N . VAL A 1 112 ? 1.143 26.265 0.054 1.00 9.09 93 VAL A N 1
ATOM 614 C CA . VAL A 1 112 ? 0.356 27.470 -0.110 1.00 8.72 93 VAL A CA 1
ATOM 615 C C . VAL A 1 112 ? 1.226 28.519 -0.790 1.00 7.27 93 VAL A C 1
ATOM 616 O O . VAL A 1 112 ? 2.432 28.514 -0.601 1.00 8.63 93 VAL A O 1
ATOM 620 N N . ASP A 1 113 ? 0.588 29.342 -1.591 1.00 7.97 94 ASP A N 1
ATOM 621 C CA . ASP A 1 113 ? 1.232 30.493 -2.176 1.00 8.15 94 ASP A CA 1
ATOM 622 C C . ASP A 1 113 ? 0.784 31.764 -1.507 1.00 7.68 94 ASP A C 1
ATOM 623 O O . ASP A 1 113 ? -0.423 31.979 -1.243 1.00 10.96 94 ASP A O 1
ATOM 628 N N . THR A 1 114 ? 1.702 32.665 -1.247 1.00 6.71 95 THR A N 1
ATOM 629 C CA . THR A 1 114 ? 1.458 34.008 -0.717 1.00 6.17 95 THR A CA 1
ATOM 630 C C . THR A 1 114 ? 1.867 34.998 -1.774 1.00 6.49 95 THR A C 1
ATOM 631 O O . THR A 1 114 ? 2.990 34.900 -2.269 1.00 6.62 95 THR A O 1
ATOM 635 N N . THR A 1 115 ? 1.038 35.938 -2.110 1.00 6.62 96 THR A N 1
ATOM 636 C CA . THR A 1 115 ? 1.332 36.887 -3.181 1.00 7.74 96 THR A CA 1
ATOM 637 C C . THR A 1 115 ? 1.432 38.283 -2.676 1.00 7.57 96 THR A C 1
ATOM 638 O O . THR A 1 115 ? 0.588 38.709 -1.867 1.00 8.88 96 THR A O 1
ATOM 642 N N . GLY A 1 116 ? 2.392 39.073 -3.116 1.00 7.03 97 GLY A N 1
ATOM 643 C CA . GLY A 1 116 ? 2.454 40.481 -2.953 1.00 7.46 97 GLY A CA 1
ATOM 644 C C . GLY A 1 116 ? 2.650 41.152 -4.257 1.00 8.37 97 GLY A C 1
ATOM 645 O O . GLY A 1 116 ? 3.352 40.693 -5.151 1.00 11.36 97 GLY A O 1
ATOM 646 N N . SER A 1 117 ? 2.070 42.259 -4.445 1.00 9.66 98 SER A N 1
ATOM 647 C CA A SER A 1 117 ? 2.025 42.990 -5.731 0.50 9.52 98 SER A CA 1
ATOM 648 C CA B SER A 1 117 ? 2.119 42.938 -5.753 0.50 9.53 98 SER A CA 1
ATOM 649 C C . SER A 1 117 ? 2.977 44.182 -5.724 1.00 8.60 98 SER A C 1
ATOM 650 O O . SER A 1 117 ? 3.319 44.763 -4.673 1.00 10.33 98 SER A O 1
ATOM 655 N N . SER A 1 118 ? 3.437 44.554 -6.872 1.00 7.57 99 SER A N 1
ATOM 656 C CA . SER A 1 118 ? 4.285 45.681 -7.052 1.00 7.73 99 SER A CA 1
ATOM 657 C C . SER A 1 118 ? 3.922 46.441 -8.325 1.00 6.85 99 SER A C 1
ATOM 658 O O . SER A 1 118 ? 3.579 45.876 -9.357 1.00 7.49 99 SER A O 1
ATOM 661 N N . THR A 1 119 ? 4.052 47.780 -8.235 1.00 7.05 100 THR A N 1
ATOM 662 C CA . THR A 1 119 ? 4.048 48.640 -9.422 1.00 7.24 100 THR A CA 1
ATOM 663 C C . THR A 1 119 ? 5.219 49.607 -9.341 1.00 6.56 100 THR A C 1
ATOM 664 O O . THR A 1 119 ? 5.759 49.854 -8.256 1.00 7.67 100 THR A O 1
ATOM 668 N N . HIS A 1 120 ? 5.686 50.118 -10.488 1.00 6.35 101 HIS A N 1
ATOM 669 C CA . HIS A 1 120 ? 6.670 51.126 -10.566 1.00 6.41 101 HIS A CA 1
ATOM 670 C C . HIS A 1 120 ? 6.439 51.932 -11.826 1.00 6.59 101 HIS A C 1
ATOM 671 O O . HIS A 1 120 ? 5.525 51.645 -12.572 1.00 8.09 101 HIS A O 1
ATOM 678 N N . THR A 1 121 ? 7.253 52.964 -12.010 1.00 7.57 102 THR A N 1
ATOM 679 C CA . THR A 1 121 ? 7.185 53.702 -13.326 1.00 10.15 102 THR A CA 1
ATOM 680 C C . THR A 1 121 ? 8.536 53.694 -13.934 1.00 8.77 102 THR A C 1
ATOM 681 O O . THR A 1 121 ? 9.552 53.331 -13.338 1.00 8.46 102 THR A O 1
ATOM 685 N N . VAL A 1 122 ? 8.564 54.157 -15.160 1.00 8.96 103 VAL A N 1
ATOM 686 C CA . VAL A 1 122 ? 9.719 54.135 -16.012 1.00 9.40 103 VAL A CA 1
ATOM 687 C C . VAL A 1 122 ? 9.838 55.583 -16.525 1.00 10.16 103 VAL A C 1
ATOM 688 O O . VAL A 1 122 ? 8.900 56.105 -17.145 1.00 11.22 103 VAL A O 1
ATOM 692 N N . ASP A 1 123 ? 11.003 56.137 -16.375 0.93 8.09 104 ASP A N 1
ATOM 693 C CA . ASP A 1 123 ? 11.293 57.504 -16.834 0.93 9.90 104 ASP A CA 1
ATOM 694 C C . ASP A 1 123 ? 11.258 57.690 -18.332 0.93 13.10 104 ASP A C 1
ATOM 695 O O . ASP A 1 123 ? 10.368 58.441 -19.020 0.93 14.43 104 ASP A O 1
#

Sequence (102 aa):
ATAGTVTVNAITSDDVINASEAAGTVAVSGTATGGDIAEGDTVTLEEINGETYTTTVDANGEWSVDVAGSDLAADTAFDAVVTSSDAAGNTVDTTGSSSTHTVD